Protein AF-A0A2H1IU02-F1 (afdb_monomer_lite)

Secondary structure (DSSP, 8-state):
---EETTTTEE--SSTTTHHHHHHHHHHHHHHTT----EEEEEEHHHHTSHHHHHHHHHHHHHT--EEEEEEE-SEETTEEHHHH--SS-S--STTEEEEE----S-SSTT---TTS--TTTS-HHHHSPPP---

Structure (mmCIF, N/CA/C/O backbone):
data_AF-A0A2H1IU02-F1
#
_entry.id   AF-A0A2H1IU02-F1
#
loop_
_atom_site.group_PDB
_atom_site.id
_atom_site.type_symbol
_atom_site.label_atom_id
_atom_site.label_alt_id
_atom_site.label_comp_id
_atom_site.label_asym_id
_atom_site.label_entity_id
_atom_site.label_seq_id
_atom_site.pdbx_PDB_ins_code
_atom_site.Cartn_x
_atom_site.Cartn_y
_atom_site.Cartn_z
_atom_site.occupancy
_atom_site.B_iso_or_equiv
_atom_site.auth_seq_id
_atom_site.auth_comp_id
_atom_site.auth_asym_id
_atom_site.auth_atom_id
_atom_site.pdbx_PDB_model_num
ATOM 1 N N . MET A 1 1 ? -3.543 8.256 -13.531 1.00 75.31 1 MET A N 1
ATOM 2 C CA . MET A 1 1 ? -4.960 7.998 -13.185 1.00 75.31 1 MET A CA 1
ATOM 3 C C . MET A 1 1 ? -5.123 8.282 -11.700 1.00 75.31 1 MET A C 1
ATOM 5 O O . MET A 1 1 ? -4.351 7.720 -10.941 1.00 75.31 1 MET A O 1
ATOM 9 N N . HIS A 1 2 ? -6.064 9.137 -11.285 1.00 91.31 2 HIS A N 1
ATOM 10 C CA . HIS A 1 2 ? -6.330 9.432 -9.867 1.00 91.31 2 HIS A CA 1
ATOM 11 C C . HIS A 1 2 ? -7.844 9.512 -9.670 1.00 91.31 2 HIS A C 1
ATOM 13 O O . HIS A 1 2 ? -8.465 10.510 -10.029 1.00 91.31 2 HIS A O 1
ATOM 19 N N . LEU A 1 3 ? -8.439 8.413 -9.210 1.00 93.25 3 LEU A N 1
ATOM 20 C CA . LEU A 1 3 ? -9.884 8.285 -9.040 1.00 93.25 3 LEU A CA 1
ATOM 21 C C . LEU A 1 3 ? -10.262 8.492 -7.573 1.00 93.25 3 LEU A C 1
ATOM 23 O O . LEU A 1 3 ? -9.545 8.065 -6.668 1.00 93.25 3 LEU A O 1
ATOM 27 N N . PHE A 1 4 ? -11.411 9.122 -7.361 1.00 94.62 4 PHE A N 1
ATOM 28 C CA . PHE A 1 4 ? -11.999 9.346 -6.050 1.00 94.62 4 PHE A CA 1
ATOM 29 C C . PHE A 1 4 ? -13.510 9.174 -6.154 1.00 94.62 4 PHE A C 1
ATOM 31 O O . PHE A 1 4 ? -14.143 9.787 -7.013 1.00 94.62 4 PHE A O 1
ATOM 38 N N . ASP A 1 5 ? -14.074 8.350 -5.278 1.00 96.69 5 ASP A N 1
ATOM 39 C CA . ASP A 1 5 ? -15.513 8.157 -5.180 1.00 96.69 5 ASP A CA 1
ATOM 40 C C . ASP A 1 5 ? -15.917 7.948 -3.708 1.00 96.69 5 ASP A C 1
ATOM 42 O O . ASP A 1 5 ? -15.694 6.874 -3.133 1.00 96.69 5 ASP A O 1
ATOM 46 N N . PRO A 1 6 ? -16.527 8.960 -3.066 1.00 95.00 6 PRO A N 1
ATOM 47 C CA . PRO A 1 6 ? -16.942 8.863 -1.676 1.00 95.00 6 PRO A CA 1
ATOM 48 C C . PRO A 1 6 ? -18.143 7.929 -1.476 1.00 95.00 6 PRO A C 1
ATOM 50 O O . PRO A 1 6 ? -18.305 7.408 -0.371 1.00 95.00 6 PRO A O 1
ATOM 53 N N . ALA A 1 7 ? -18.966 7.686 -2.505 1.00 97.25 7 ALA A N 1
ATOM 54 C CA . ALA A 1 7 ? -20.144 6.826 -2.399 1.00 97.25 7 ALA A CA 1
ATOM 55 C C . ALA A 1 7 ? -19.739 5.365 -2.166 1.00 97.25 7 ALA A C 1
ATOM 57 O O . ALA A 1 7 ? -20.314 4.688 -1.312 1.00 97.25 7 ALA A O 1
ATOM 58 N N . VAL A 1 8 ? -18.686 4.910 -2.852 1.00 95.88 8 VAL A N 1
ATOM 59 C CA . VAL A 1 8 ? -18.093 3.576 -2.649 1.00 95.88 8 VAL A CA 1
ATOM 60 C C . VAL A 1 8 ? -16.878 3.587 -1.714 1.00 95.88 8 VAL A C 1
ATOM 62 O O . VAL A 1 8 ? -16.287 2.540 -1.465 1.00 95.88 8 VAL A O 1
ATOM 65 N N . LYS A 1 9 ? -16.540 4.750 -1.134 1.00 95.31 9 LYS A N 1
ATOM 66 C CA . LYS A 1 9 ? -15.441 4.948 -0.168 1.00 95.31 9 LYS A CA 1
ATOM 67 C C . LYS A 1 9 ? -14.061 4.618 -0.757 1.00 95.31 9 LYS A C 1
ATOM 69 O O . LYS A 1 9 ? -13.219 4.032 -0.078 1.00 95.31 9 LYS A O 1
ATOM 74 N N . PHE A 1 10 ? -13.834 5.012 -2.007 1.00 96.19 10 PHE A N 1
ATOM 75 C CA . PHE A 1 10 ? -12.608 4.755 -2.757 1.00 96.19 10 PHE A CA 1
ATOM 76 C C . PHE A 1 10 ? -11.811 6.041 -3.005 1.00 96.19 10 PHE A C 1
ATOM 78 O O . PHE A 1 10 ? -12.375 7.092 -3.307 1.00 96.19 10 PHE A O 1
ATOM 85 N N . SER A 1 11 ? -10.486 5.952 -2.906 1.00 94.56 11 SER A N 1
ATOM 86 C CA . SER A 1 11 ? -9.563 7.049 -3.199 1.00 94.56 11 SER A CA 1
ATOM 87 C C . SER A 1 11 ? -8.233 6.499 -3.698 1.00 94.56 11 SER A C 1
ATOM 89 O O . SER A 1 11 ? -7.803 5.429 -3.270 1.00 94.56 11 SER A O 1
ATOM 91 N N . CYS A 1 12 ? -7.560 7.248 -4.565 1.00 93.50 12 CYS A N 1
ATOM 92 C CA . CYS A 1 12 ? -6.200 6.977 -5.019 1.00 93.50 12 CYS A CA 1
ATOM 93 C C . CYS A 1 12 ? -5.361 8.252 -4.990 1.00 93.50 12 CYS A C 1
ATOM 95 O O . CYS A 1 12 ? -5.865 9.347 -5.232 1.00 93.50 12 CYS A O 1
ATOM 97 N N . SER A 1 13 ? -4.061 8.081 -4.775 1.00 91.00 13 SER A N 1
ATOM 98 C CA . SER A 1 13 ? -3.062 9.145 -4.816 1.00 91.00 13 SER A CA 1
ATOM 99 C C . SER A 1 13 ? -1.998 8.835 -5.860 1.00 91.00 13 SER A C 1
ATOM 101 O O . SER A 1 13 ? -1.749 7.673 -6.179 1.00 91.00 13 SER A O 1
ATOM 103 N N . GLY A 1 14 ? -1.382 9.886 -6.400 1.00 92.50 14 GLY A N 1
ATOM 104 C CA . GLY A 1 14 ? -0.228 9.769 -7.296 1.00 92.50 14 GLY A CA 1
ATOM 105 C C . GLY A 1 14 ? 1.097 9.594 -6.564 1.00 92.50 14 GLY A C 1
ATOM 106 O O . GLY A 1 14 ? 2.121 9.357 -7.198 1.00 92.50 14 GLY A O 1
ATOM 107 N N . ILE A 1 15 ? 1.090 9.730 -5.238 1.00 95.06 15 ILE A N 1
ATOM 108 C CA . ILE A 1 15 ? 2.279 9.581 -4.408 1.00 95.06 15 ILE A CA 1
ATOM 109 C C . ILE A 1 15 ? 2.425 8.113 -4.011 1.00 95.06 15 ILE A C 1
ATOM 111 O O . ILE A 1 15 ? 1.550 7.526 -3.373 1.00 95.06 15 ILE A O 1
ATOM 115 N N . VAL A 1 16 ? 3.554 7.518 -4.390 1.00 95.44 16 VAL A N 1
ATOM 116 C CA . VAL A 1 16 ? 3.863 6.113 -4.109 1.00 95.44 16 VAL A CA 1
ATOM 117 C C . VAL A 1 16 ? 3.857 5.867 -2.597 1.00 95.44 16 VAL A C 1
ATOM 119 O O . VAL A 1 16 ? 4.570 6.531 -1.851 1.00 95.44 16 VAL A O 1
ATOM 122 N N . GLY A 1 17 ? 3.050 4.904 -2.149 1.00 94.38 17 GLY A N 1
ATOM 123 C CA . GLY A 1 17 ? 2.949 4.512 -0.740 1.00 94.38 17 GLY A CA 1
ATOM 124 C C . GLY A 1 17 ? 2.077 5.415 0.145 1.00 94.38 17 GLY A C 1
ATOM 125 O O . GLY A 1 17 ? 1.842 5.059 1.295 1.00 94.38 17 GLY A O 1
ATOM 126 N N . GLU A 1 18 ? 1.537 6.531 -0.359 1.00 95.12 18 GLU A N 1
ATOM 127 C CA . GLU A 1 18 ? 0.747 7.479 0.453 1.00 95.12 18 GLU A CA 1
ATOM 128 C C . GLU A 1 18 ? -0.559 6.882 1.002 1.00 95.12 18 GLU A C 1
ATOM 130 O O . GLU A 1 18 ? -0.954 7.187 2.127 1.00 95.12 18 GLU A O 1
ATOM 135 N N . GLY A 1 19 ? -1.186 5.956 0.272 1.00 95.62 19 GLY A N 1
ATOM 136 C CA . GLY A 1 19 ? -2.428 5.317 0.715 1.00 95.62 19 GLY A CA 1
ATOM 137 C C . GLY A 1 19 ? -2.278 4.450 1.975 1.00 95.62 19 GLY A C 1
ATOM 138 O O . GLY A 1 19 ? -3.265 4.206 2.670 1.00 95.62 19 GLY A O 1
ATOM 139 N N . LEU A 1 20 ? -1.058 4.006 2.302 1.00 97.00 20 LEU A N 1
ATOM 140 C CA . LEU A 1 20 ? -0.772 3.123 3.439 1.00 97.00 20 LEU A CA 1
ATOM 141 C C . LEU A 1 20 ? -1.071 3.811 4.791 1.00 97.00 20 LEU A C 1
ATOM 143 O O . LEU A 1 20 ? -1.929 3.307 5.526 1.00 97.00 20 LEU A O 1
ATOM 147 N N . PRO A 1 21 ? -0.479 4.979 5.123 1.00 97.31 21 PRO A N 1
ATOM 148 C CA . PRO A 1 21 ? -0.790 5.681 6.369 1.00 97.31 21 PRO A CA 1
ATOM 149 C C . PRO A 1 21 ? -2.224 6.225 6.400 1.00 97.31 21 PRO A C 1
ATOM 151 O O . PRO A 1 21 ? -2.844 6.264 7.467 1.00 97.31 21 PRO A O 1
ATOM 154 N N . VAL A 1 22 ? -2.798 6.594 5.248 1.00 97.19 22 VAL A N 1
ATOM 155 C CA . VAL A 1 22 ? -4.201 7.034 5.163 1.00 97.19 22 VAL A CA 1
ATOM 156 C C . VAL A 1 22 ? -5.154 5.907 5.565 1.00 97.19 22 VAL A C 1
ATOM 158 O O . VAL A 1 22 ? -6.090 6.140 6.337 1.00 97.19 22 VAL A O 1
ATOM 161 N N . ALA A 1 23 ? -4.904 4.673 5.119 1.00 97.69 23 ALA A N 1
ATOM 162 C CA . ALA A 1 23 ? -5.699 3.518 5.525 1.00 97.69 23 ALA A CA 1
ATOM 163 C C . ALA A 1 23 ? -5.582 3.232 7.029 1.00 97.69 23 ALA A C 1
ATOM 165 O O . ALA A 1 23 ? -6.600 2.961 7.667 1.00 97.69 23 ALA A O 1
ATOM 166 N N . VAL A 1 24 ? -4.393 3.379 7.627 1.00 98.19 24 VAL A N 1
ATOM 167 C CA . VAL A 1 24 ? -4.214 3.271 9.090 1.00 98.19 24 VAL A CA 1
ATOM 168 C C . VAL A 1 24 ? -5.019 4.342 9.825 1.00 98.19 24 VAL A C 1
ATOM 170 O O . VAL A 1 24 ? -5.748 4.029 10.768 1.00 98.19 24 VAL A O 1
ATOM 173 N N . GLY A 1 25 ? -4.953 5.599 9.377 1.00 97.81 25 GLY A N 1
ATOM 174 C CA . GLY A 1 25 ? -5.744 6.691 9.949 1.00 97.81 25 GLY A CA 1
ATOM 175 C C . GLY A 1 25 ? -7.251 6.442 9.835 1.00 97.81 25 GLY A C 1
ATOM 176 O O . GLY A 1 25 ? -8.010 6.685 10.781 1.00 97.81 25 GLY A O 1
ATOM 177 N N . ARG A 1 26 ? -7.698 5.883 8.704 1.00 97.69 26 ARG A N 1
ATOM 178 C CA . ARG A 1 26 ? -9.093 5.483 8.514 1.00 97.69 26 ARG A CA 1
ATOM 179 C C . ARG A 1 26 ? -9.486 4.351 9.460 1.00 97.69 26 ARG A C 1
ATOM 181 O O . ARG A 1 26 ? -10.514 4.481 10.119 1.00 97.69 26 ARG A O 1
ATOM 188 N N . ALA A 1 27 ? -8.679 3.299 9.567 1.00 98.12 27 ALA A N 1
ATOM 189 C CA . ALA A 1 27 ? -8.906 2.179 10.477 1.00 98.12 27 ALA A CA 1
ATOM 190 C C . ALA A 1 27 ? -8.993 2.640 11.938 1.00 98.12 27 ALA A C 1
ATOM 192 O O . ALA A 1 27 ? -9.929 2.278 12.646 1.00 98.12 27 ALA A O 1
ATOM 193 N N . LEU A 1 28 ? -8.102 3.542 12.359 1.00 98.44 28 LEU A N 1
ATOM 194 C CA . LEU A 1 28 ? -8.155 4.162 13.682 1.00 98.44 28 LEU A CA 1
ATOM 195 C C . LEU A 1 28 ? -9.471 4.920 13.912 1.00 98.44 28 LEU A C 1
ATOM 197 O O . LEU A 1 28 ? -10.064 4.829 14.988 1.00 98.44 28 LEU A O 1
ATOM 201 N N . SER A 1 29 ? -9.951 5.664 12.910 1.00 98.12 29 SER A N 1
ATOM 202 C CA . SER A 1 29 ? -11.243 6.356 12.989 1.00 98.12 29 SER A CA 1
ATOM 203 C C . SER A 1 29 ? -12.415 5.380 13.134 1.00 98.12 29 SER A C 1
ATOM 205 O O . SER A 1 29 ? -13.331 5.653 13.908 1.00 98.12 29 SER A O 1
ATOM 207 N N . LEU A 1 30 ? -12.381 4.249 12.422 1.00 97.56 30 LEU A N 1
ATOM 208 C CA . LEU A 1 30 ? -13.400 3.199 12.503 1.00 97.56 30 LEU A CA 1
ATOM 209 C C . LEU A 1 30 ? -13.423 2.559 13.898 1.00 97.56 30 LEU A C 1
ATOM 211 O O . LEU A 1 30 ? -14.485 2.526 14.520 1.00 97.56 30 LEU A O 1
ATOM 215 N N . SER A 1 31 ? -12.257 2.186 14.440 1.00 97.38 31 SER A N 1
ATOM 216 C CA . SER A 1 31 ? -12.130 1.660 15.808 1.00 97.38 31 SER A CA 1
ATOM 217 C C . SER A 1 31 ? -12.662 2.634 16.855 1.00 97.38 31 SER A C 1
ATOM 219 O O . SER A 1 31 ? -13.440 2.249 17.722 1.00 97.38 31 SER A O 1
ATOM 221 N N . ARG A 1 32 ? -12.294 3.919 16.763 1.00 97.94 32 ARG A N 1
ATOM 222 C CA . ARG A 1 32 ? -12.748 4.949 17.715 1.00 97.94 32 ARG A CA 1
ATOM 223 C C . ARG A 1 32 ? -14.254 5.192 17.672 1.00 97.94 32 ARG A C 1
ATOM 225 O O . ARG A 1 32 ? -14.818 5.643 18.662 1.00 97.94 32 ARG A O 1
ATOM 232 N N . LYS A 1 33 ? -14.893 4.928 16.533 1.00 98.19 33 LYS A N 1
ATOM 233 C CA . LYS A 1 33 ? -16.343 5.058 16.355 1.00 98.19 33 LYS A CA 1
ATOM 234 C C . LYS A 1 33 ? -17.104 3.765 16.666 1.00 98.19 33 LYS A C 1
ATOM 236 O O . LYS A 1 33 ? -18.325 3.779 16.567 1.00 98.19 33 LYS A O 1
ATOM 241 N N . GLY A 1 34 ? -16.415 2.672 17.010 1.00 97.19 34 GLY A N 1
ATOM 242 C CA . GLY A 1 34 ? -17.043 1.369 17.244 1.00 97.19 34 GLY A CA 1
ATOM 243 C C . GLY A 1 34 ? -17.742 0.804 16.004 1.00 97.19 34 GLY A C 1
ATOM 244 O O . GLY A 1 34 ? -18.758 0.130 16.133 1.00 97.19 34 GLY A O 1
ATOM 245 N N . LEU A 1 35 ? -17.246 1.131 14.806 1.00 97.62 35 LEU A N 1
ATOM 246 C CA . LEU A 1 35 ? -17.830 0.667 13.549 1.00 97.62 35 LEU A CA 1
ATOM 247 C C . LEU A 1 35 ? -17.201 -0.657 13.118 1.00 97.62 35 LEU A C 1
ATOM 249 O O . LEU A 1 35 ? -15.978 -0.795 13.129 1.00 97.62 35 LEU A O 1
ATOM 253 N N . ASP A 1 36 ? -18.037 -1.583 12.656 1.00 96.88 36 ASP A N 1
ATOM 254 C CA . ASP A 1 36 ? -17.619 -2.885 12.130 1.00 96.88 36 ASP A CA 1
ATOM 255 C C . ASP A 1 36 ? -17.194 -2.775 10.656 1.00 96.88 36 ASP A C 1
ATOM 257 O O . ASP A 1 36 ? -17.841 -3.248 9.722 1.00 96.88 36 ASP A O 1
ATOM 261 N N . ASN A 1 37 ? -16.138 -1.999 10.421 1.00 96.75 37 ASN A N 1
ATOM 262 C CA . ASN A 1 37 ? -15.573 -1.783 9.098 1.00 96.75 37 ASN A CA 1
ATOM 263 C C . ASN A 1 37 ? -14.058 -1.973 9.132 1.00 96.75 37 ASN A C 1
ATOM 265 O O . ASN A 1 37 ? -13.403 -1.709 10.139 1.00 96.75 37 ASN A O 1
ATOM 269 N N . ILE A 1 38 ? -13.503 -2.326 7.976 1.00 97.12 38 ILE A N 1
ATOM 270 C CA . ILE A 1 38 ? -12.067 -2.463 7.750 1.00 97.12 38 ILE A CA 1
ATOM 271 C C . ILE A 1 38 ? -11.596 -1.445 6.710 1.00 97.12 38 ILE A C 1
ATOM 273 O O . ILE A 1 38 ? -12.334 -1.116 5.778 1.00 97.12 38 ILE A O 1
ATOM 277 N N . ALA A 1 39 ? -10.383 -0.919 6.877 1.00 97.88 39 ALA A N 1
ATOM 278 C CA . ALA A 1 39 ? -9.714 -0.142 5.837 1.00 97.88 39 ALA A CA 1
ATOM 279 C C . ALA A 1 39 ? -8.807 -1.056 5.005 1.00 97.88 39 ALA A C 1
ATOM 281 O O . ALA A 1 39 ? -8.187 -1.969 5.544 1.00 97.88 39 ALA A O 1
ATOM 282 N N . VAL A 1 40 ? -8.703 -0.802 3.703 1.00 97.69 40 VAL A N 1
ATOM 283 C CA . VAL A 1 40 ? -7.824 -1.567 2.810 1.00 97.69 40 VAL A CA 1
ATOM 284 C C . VAL A 1 40 ? -6.933 -0.597 2.048 1.00 97.69 40 VAL A C 1
ATOM 286 O O . VAL A 1 40 ? -7.432 0.374 1.482 1.00 97.69 40 VAL A O 1
ATOM 289 N N . ALA A 1 41 ? -5.628 -0.861 2.035 1.00 97.12 41 ALA A N 1
ATOM 290 C CA . ALA A 1 41 ? -4.670 -0.185 1.167 1.00 97.12 41 ALA A CA 1
ATOM 291 C C . ALA A 1 41 ? -4.064 -1.193 0.194 1.00 97.12 41 ALA A C 1
ATOM 293 O O . ALA A 1 41 ? -3.607 -2.254 0.615 1.00 97.12 41 ALA A O 1
ATOM 294 N N . VAL A 1 42 ? -4.034 -0.839 -1.089 1.00 96.06 42 VAL A N 1
ATOM 295 C CA . VAL A 1 42 ? -3.374 -1.619 -2.141 1.00 96.06 42 VAL A CA 1
ATOM 296 C C . VAL A 1 42 ? -2.186 -0.817 -2.654 1.00 96.06 42 VAL A C 1
ATOM 298 O O . VAL A 1 42 ? -2.321 0.376 -2.930 1.00 96.06 42 VAL A O 1
ATOM 301 N N . ALA A 1 43 ? -1.024 -1.450 -2.757 1.00 95.75 43 ALA A N 1
ATOM 302 C CA . ALA A 1 43 ? 0.204 -0.829 -3.235 1.00 95.75 43 ALA A CA 1
ATOM 303 C C . ALA A 1 43 ? 1.062 -1.846 -4.006 1.00 95.75 43 ALA A C 1
ATOM 305 O O . ALA A 1 43 ? 0.869 -3.046 -3.856 1.00 95.75 43 ALA A O 1
ATOM 306 N N . GLY A 1 44 ? 2.000 -1.378 -4.833 1.00 95.19 44 GLY A N 1
ATOM 307 C CA . GLY A 1 44 ? 2.955 -2.256 -5.524 1.00 95.19 44 GLY A CA 1
ATOM 308 C C . GLY A 1 44 ? 4.175 -2.601 -4.664 1.00 95.19 44 GLY A C 1
ATOM 309 O O . GLY A 1 44 ? 4.436 -1.932 -3.661 1.00 95.19 44 GLY A O 1
ATOM 310 N N . GLU A 1 45 ? 4.982 -3.576 -5.083 1.00 94.12 45 GLU A N 1
ATOM 311 C CA . GLU A 1 45 ? 6.213 -3.958 -4.373 1.00 94.12 45 GLU A CA 1
ATOM 312 C C . GLU A 1 45 ? 7.210 -2.798 -4.237 1.00 94.12 45 GLU A C 1
ATOM 314 O O . GLU A 1 45 ? 7.786 -2.599 -3.169 1.00 94.12 45 GLU A O 1
ATOM 319 N N . GLY A 1 46 ? 7.352 -1.953 -5.265 1.00 94.75 46 GLY A N 1
ATOM 320 C CA . GLY A 1 46 ? 8.195 -0.758 -5.183 1.00 94.75 46 GLY A CA 1
ATOM 321 C C . GLY A 1 46 ? 7.740 0.249 -4.117 1.00 94.75 46 GLY A C 1
ATOM 322 O O . GLY A 1 46 ? 8.564 0.991 -3.581 1.00 94.75 46 GLY A O 1
ATOM 323 N N . ALA A 1 47 ? 6.450 0.265 -3.763 1.00 95.88 47 ALA A N 1
ATOM 324 C CA . ALA A 1 47 ? 5.928 1.116 -2.696 1.00 95.88 47 ALA A CA 1
ATOM 325 C C . ALA A 1 47 ? 6.262 0.584 -1.296 1.00 95.88 47 ALA A C 1
ATOM 327 O O . ALA A 1 47 ? 6.348 1.377 -0.360 1.00 95.88 47 ALA A O 1
ATOM 328 N N . ALA A 1 48 ? 6.498 -0.724 -1.149 1.00 93.81 48 ALA A N 1
ATOM 329 C CA . ALA A 1 48 ? 6.906 -1.324 0.120 1.00 93.81 48 ALA A CA 1
ATOM 330 C C . ALA A 1 48 ? 8.300 -0.850 0.576 1.00 93.81 48 ALA A C 1
ATOM 332 O O . ALA A 1 48 ? 8.603 -0.890 1.762 1.00 93.81 48 ALA A O 1
ATOM 333 N N . ASN A 1 49 ? 9.119 -0.315 -0.337 1.00 93.81 49 ASN A N 1
ATOM 334 C CA . ASN A 1 49 ? 10.411 0.290 -0.002 1.00 93.81 49 ASN A CA 1
ATOM 335 C C . ASN A 1 49 ? 10.290 1.716 0.585 1.00 93.81 49 ASN A C 1
ATOM 337 O O . ASN A 1 49 ? 11.302 2.314 0.949 1.00 93.81 49 ASN A O 1
ATOM 341 N N . GLN A 1 50 ? 9.087 2.302 0.653 1.00 95.38 50 GLN A N 1
ATOM 342 C CA . GLN A 1 50 ? 8.881 3.613 1.279 1.00 95.38 50 GLN A CA 1
ATOM 343 C C . GLN A 1 50 ? 8.834 3.499 2.804 1.00 95.38 50 GLN A C 1
ATOM 345 O O . GLN A 1 50 ? 8.181 2.613 3.346 1.00 95.38 50 GLN A O 1
ATOM 350 N N . GLY A 1 51 ? 9.434 4.459 3.519 1.00 95.06 51 GLY A N 1
ATOM 351 C CA . GLY A 1 51 ? 9.411 4.482 4.992 1.00 95.06 51 GLY A CA 1
ATOM 352 C C . GLY A 1 51 ? 7.993 4.422 5.576 1.00 95.06 51 GLY A C 1
ATOM 353 O O . GLY A 1 51 ? 7.739 3.688 6.532 1.00 95.06 51 GLY A O 1
ATOM 354 N N . ALA A 1 52 ? 7.042 5.088 4.911 1.00 95.00 52 ALA A N 1
ATOM 355 C CA . ALA A 1 52 ? 5.631 5.095 5.287 1.00 95.00 52 ALA A CA 1
ATOM 356 C C . ALA A 1 52 ? 4.998 3.691 5.336 1.00 95.00 52 ALA A C 1
ATOM 358 O O . ALA A 1 52 ? 4.058 3.481 6.103 1.00 95.00 52 ALA A O 1
ATOM 359 N N . PHE A 1 53 ? 5.500 2.717 4.566 1.00 95.19 53 PHE A N 1
ATOM 360 C CA . PHE A 1 53 ? 5.047 1.327 4.648 1.00 95.19 53 PHE A CA 1
ATOM 361 C C . PHE A 1 53 ? 5.375 0.718 6.013 1.00 95.19 53 PHE A C 1
ATOM 363 O O . PHE A 1 53 ? 4.480 0.232 6.706 1.00 95.19 53 PHE A O 1
ATOM 370 N N . HIS A 1 54 ? 6.632 0.816 6.442 1.00 94.31 54 HIS A N 1
ATOM 371 C CA . HIS A 1 54 ? 7.084 0.267 7.719 1.00 94.31 54 HIS A CA 1
ATOM 372 C C . HIS A 1 54 ? 6.427 0.964 8.915 1.00 94.31 54 HIS A C 1
ATOM 374 O O . HIS A 1 54 ? 5.991 0.301 9.859 1.00 94.31 54 HIS A O 1
ATOM 380 N N . GLU A 1 55 ? 6.294 2.290 8.856 1.00 96.44 55 GLU A N 1
ATOM 381 C CA . GLU A 1 55 ? 5.584 3.071 9.872 1.00 96.44 55 GLU A CA 1
ATOM 382 C C . GLU A 1 55 ? 4.116 2.638 9.984 1.00 96.44 55 GLU A C 1
ATOM 384 O O . GLU A 1 55 ? 3.618 2.408 11.088 1.00 96.44 55 GLU A O 1
ATOM 389 N N . SER A 1 56 ? 3.440 2.454 8.845 1.00 97.06 56 SER A N 1
ATOM 390 C CA . SER A 1 56 ? 2.036 2.032 8.799 1.00 97.06 56 SER A CA 1
ATOM 391 C C . SER A 1 56 ? 1.835 0.636 9.381 1.00 97.06 56 SER A C 1
ATOM 393 O O . SER A 1 56 ? 0.916 0.440 10.176 1.00 97.06 56 SER A O 1
ATOM 395 N N . LEU A 1 57 ? 2.701 -0.324 9.038 1.00 95.50 57 LEU A N 1
ATOM 396 C CA . LEU A 1 57 ? 2.654 -1.677 9.601 1.00 95.50 57 LEU A CA 1
ATOM 397 C C . LEU A 1 57 ? 2.835 -1.659 11.121 1.00 95.50 57 LEU A C 1
ATOM 399 O O . LEU A 1 57 ? 2.061 -2.288 11.847 1.00 95.50 57 LEU A O 1
ATOM 403 N N . ASN A 1 58 ? 3.827 -0.908 11.604 1.00 95.50 58 ASN A N 1
ATOM 404 C CA . ASN A 1 58 ? 4.098 -0.784 13.030 1.00 95.50 58 ASN A CA 1
ATOM 405 C C . ASN A 1 58 ? 2.896 -0.187 13.781 1.00 95.50 58 ASN A C 1
ATOM 407 O O . ASN A 1 58 ? 2.434 -0.760 14.767 1.00 95.50 58 ASN A O 1
ATOM 411 N N . LEU A 1 59 ? 2.342 0.928 13.291 1.00 97.19 59 LEU A N 1
ATOM 412 C CA . LEU A 1 59 ? 1.186 1.581 13.910 1.00 97.19 59 LEU A CA 1
ATOM 413 C C . LEU A 1 59 ? -0.076 0.717 13.858 1.00 97.19 59 LEU A C 1
ATOM 415 O O . LEU A 1 59 ? -0.824 0.677 14.835 1.00 97.19 59 LEU A O 1
ATOM 419 N N . ALA A 1 60 ? -0.303 -0.001 12.756 1.00 97.12 60 ALA A N 1
ATOM 420 C CA . ALA A 1 60 ? -1.453 -0.884 12.605 1.00 97.12 60 ALA A CA 1
ATOM 421 C C . ALA A 1 60 ? -1.502 -1.955 13.704 1.00 97.12 60 ALA A C 1
ATOM 423 O O . ALA A 1 60 ? -2.542 -2.149 14.340 1.00 97.12 60 ALA A O 1
ATOM 424 N N . VAL A 1 61 ? -0.366 -2.614 13.952 1.00 96.12 61 VAL A N 1
ATOM 425 C CA . VAL A 1 61 ? -0.240 -3.651 14.984 1.00 96.12 61 VAL A CA 1
ATOM 426 C C . VAL A 1 61 ? -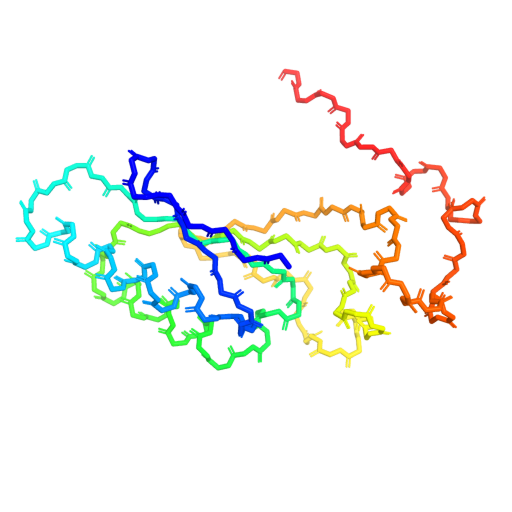0.262 -3.039 16.384 1.00 96.12 61 VAL A C 1
ATOM 428 O O . VAL A 1 61 ? -1.000 -3.518 17.245 1.00 96.12 61 VAL A O 1
ATOM 431 N N . LEU A 1 62 ? 0.490 -1.956 16.610 1.00 96.56 62 LEU A N 1
ATOM 432 C CA . LEU A 1 62 ? 0.571 -1.284 17.909 1.00 96.56 62 LEU A CA 1
ATOM 433 C C . LEU A 1 62 ? -0.804 -0.810 18.396 1.00 96.56 62 LEU A C 1
ATOM 435 O O . LEU A 1 62 ? -1.156 -0.998 19.560 1.00 96.56 62 LEU A O 1
ATOM 439 N N . TRP A 1 63 ? -1.589 -0.201 17.507 1.00 97.19 63 TRP A N 1
ATOM 440 C CA . TRP A 1 63 ? -2.914 0.327 17.832 1.00 97.19 63 TRP A CA 1
ATOM 441 C C . TRP A 1 63 ? -4.040 -0.693 17.670 1.00 97.19 63 TRP A C 1
ATOM 443 O O . TRP A 1 63 ? -5.174 -0.384 18.032 1.00 97.19 63 TRP A O 1
ATOM 453 N N . LYS A 1 64 ? -3.743 -1.898 17.163 1.00 96.19 64 LYS A N 1
ATOM 454 C CA . LYS A 1 64 ? -4.715 -2.979 16.934 1.00 96.19 64 LYS A CA 1
ATOM 455 C C . LYS A 1 64 ? -5.912 -2.521 16.089 1.00 96.19 64 LYS A C 1
ATOM 457 O O . LYS A 1 64 ? -7.062 -2.795 16.429 1.00 96.19 64 LYS A O 1
ATOM 462 N N . VAL A 1 65 ? -5.649 -1.783 15.010 1.00 97.75 65 VAL A N 1
ATOM 463 C CA . VAL A 1 65 ? -6.704 -1.221 14.148 1.00 97.75 65 VAL A CA 1
ATOM 464 C C . VAL A 1 65 ? -7.066 -2.167 12.992 1.00 97.75 65 VAL A C 1
ATOM 466 O O . VAL A 1 65 ? -6.194 -2.893 12.509 1.00 97.75 65 VAL A O 1
ATOM 469 N N . PRO A 1 66 ? -8.328 -2.162 12.513 1.00 97.62 66 PRO A N 1
ATOM 470 C CA . PRO A 1 66 ? -8.788 -3.034 11.439 1.00 97.62 66 PRO A CA 1
ATOM 471 C C . PRO A 1 66 ? -8.334 -2.482 10.084 1.00 97.62 66 PRO A C 1
ATOM 473 O O . PRO A 1 66 ? -9.026 -1.685 9.443 1.00 97.62 66 PRO A O 1
ATOM 476 N N . VAL A 1 67 ? -7.154 -2.907 9.643 1.00 98.12 67 VAL A N 1
ATOM 477 C CA . VAL A 1 67 ? -6.592 -2.556 8.336 1.00 98.12 67 VAL A CA 1
ATOM 478 C C . VAL A 1 67 ? -6.010 -3.788 7.655 1.00 98.12 67 VAL A C 1
ATOM 480 O O . VAL A 1 67 ? -5.404 -4.623 8.320 1.00 98.12 67 VAL A O 1
ATOM 483 N N . ILE A 1 68 ? -6.179 -3.882 6.336 1.00 97.56 68 ILE A N 1
ATOM 484 C CA . ILE A 1 68 ? -5.480 -4.840 5.475 1.00 97.56 68 ILE A CA 1
ATOM 485 C C . ILE A 1 68 ? -4.598 -4.066 4.503 1.00 97.56 68 ILE A C 1
ATOM 487 O O . ILE A 1 68 ? -5.052 -3.143 3.823 1.00 97.56 68 ILE A O 1
ATOM 491 N N . PHE A 1 69 ? -3.345 -4.482 4.412 1.00 97.62 69 PHE A N 1
ATOM 492 C CA . PHE A 1 69 ? -2.411 -4.053 3.386 1.00 97.62 69 PHE A CA 1
ATOM 493 C C . PHE A 1 69 ? -2.309 -5.148 2.328 1.00 97.62 69 PHE A C 1
ATOM 495 O O . PHE A 1 69 ? -2.079 -6.312 2.657 1.00 97.62 69 PHE A O 1
ATOM 502 N N . VAL A 1 70 ? -2.470 -4.775 1.064 1.00 96.81 70 VAL 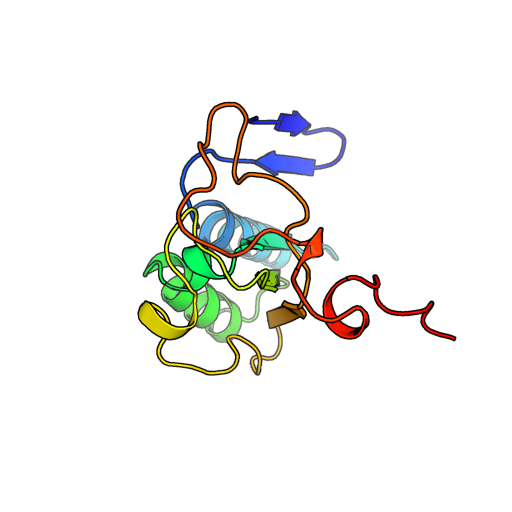A N 1
ATOM 503 C CA . VAL A 1 70 ? -2.293 -5.657 -0.087 1.00 96.81 70 VAL A CA 1
ATOM 504 C C . VAL A 1 70 ? -1.116 -5.140 -0.900 1.00 96.81 70 VAL A C 1
ATOM 506 O O . VAL A 1 70 ? -1.162 -4.019 -1.407 1.00 96.81 70 VAL A O 1
ATOM 509 N N . ILE A 1 71 ? -0.070 -5.951 -1.014 1.00 95.94 71 ILE A N 1
ATOM 510 C CA . ILE A 1 71 ? 1.076 -5.680 -1.879 1.00 95.94 71 ILE A CA 1
ATOM 511 C C . ILE A 1 71 ? 0.921 -6.502 -3.148 1.00 95.94 71 ILE A C 1
ATOM 513 O O . ILE A 1 71 ? 0.987 -7.727 -3.110 1.00 95.94 71 ILE A O 1
ATOM 517 N N . GLU A 1 72 ? 0.692 -5.822 -4.263 1.00 95.31 72 GLU A N 1
ATOM 518 C CA . GLU A 1 72 ? 0.742 -6.420 -5.588 1.00 95.31 72 GLU A CA 1
ATOM 519 C C . GLU A 1 72 ? 2.202 -6.467 -6.045 1.00 95.31 72 GLU A C 1
ATOM 521 O O . GLU A 1 72 ? 2.764 -5.458 -6.471 1.00 95.31 72 GLU A O 1
ATOM 526 N N . ASP A 1 73 ? 2.822 -7.637 -5.921 1.00 94.12 73 ASP A N 1
ATOM 527 C CA . ASP A 1 73 ? 4.195 -7.857 -6.356 1.00 94.12 73 ASP A CA 1
ATOM 528 C C . ASP A 1 73 ? 4.211 -8.348 -7.797 1.00 94.12 73 ASP A C 1
ATOM 530 O O . ASP A 1 73 ? 3.885 -9.501 -8.078 1.00 94.12 73 ASP A O 1
ATOM 534 N N . ASN A 1 74 ? 4.598 -7.456 -8.705 1.00 92.56 74 ASN A N 1
ATOM 535 C CA . ASN A 1 74 ? 4.749 -7.774 -10.121 1.00 92.56 74 ASN A CA 1
ATOM 536 C C . ASN A 1 74 ? 6.216 -7.852 -10.570 1.00 92.56 74 ASN A C 1
ATOM 538 O O . ASN A 1 74 ? 6.460 -7.803 -11.774 1.00 92.56 74 ASN A O 1
ATOM 542 N N . ASP A 1 75 ? 7.163 -7.943 -9.628 1.00 91.50 75 ASP A N 1
ATOM 543 C CA . ASP A 1 75 ? 8.624 -7.927 -9.797 1.00 91.50 75 ASP A CA 1
ATOM 544 C C . ASP A 1 75 ? 9.260 -6.584 -10.224 1.00 91.50 75 ASP A C 1
ATOM 546 O O . ASP A 1 75 ? 10.492 -6.513 -10.325 1.00 91.50 75 ASP A O 1
ATOM 550 N N . TRP A 1 76 ? 8.492 -5.513 -10.485 1.00 92.44 76 TRP A N 1
ATOM 551 C CA . TRP A 1 76 ? 9.027 -4.304 -11.139 1.00 92.44 76 TRP A CA 1
ATOM 552 C C . TRP A 1 76 ? 8.494 -2.956 -10.624 1.00 92.44 76 TRP A C 1
ATOM 554 O O . TRP A 1 76 ? 7.405 -2.508 -10.997 1.00 92.44 76 TRP A O 1
ATOM 564 N N . GLY A 1 77 ? 9.377 -2.175 -9.996 1.00 93.94 77 GLY A N 1
ATOM 565 C CA . GLY A 1 77 ? 9.165 -0.756 -9.706 1.00 93.94 77 GLY A CA 1
ATOM 566 C C . GLY A 1 77 ? 9.533 0.114 -10.908 1.00 93.94 77 GLY A C 1
ATOM 567 O O . GLY A 1 77 ? 10.678 0.539 -11.049 1.00 93.94 77 GLY A O 1
ATOM 568 N N . ILE A 1 78 ? 8.575 0.387 -11.797 1.00 94.44 78 ILE A N 1
ATOM 569 C CA . ILE A 1 78 ? 8.832 0.994 -13.119 1.00 94.44 78 ILE A CA 1
ATOM 570 C C . ILE A 1 78 ? 9.858 0.155 -13.896 1.00 94.44 78 ILE A C 1
ATOM 572 O O . ILE A 1 78 ? 9.485 -0.877 -14.449 1.00 94.44 78 ILE A O 1
ATOM 576 N N . SER A 1 79 ? 11.127 0.573 -13.911 1.00 94.25 79 SER A N 1
ATOM 577 C CA . SER A 1 79 ? 12.253 -0.088 -14.573 1.00 94.25 79 SER A CA 1
ATOM 578 C C . SER A 1 79 ? 13.169 -0.861 -13.628 1.00 94.25 79 SER A C 1
ATOM 580 O O . SER A 1 79 ? 14.085 -1.541 -14.084 1.00 94.25 79 SER A O 1
ATOM 582 N N . VAL A 1 80 ? 12.965 -0.726 -12.320 1.00 94.50 80 VAL A N 1
ATOM 583 C CA . VAL A 1 80 ? 13.815 -1.323 -11.292 1.00 94.50 80 VAL A CA 1
ATOM 584 C C . VAL A 1 80 ? 13.267 -2.700 -10.947 1.00 94.50 80 VAL A C 1
ATOM 586 O O . VAL A 1 80 ? 12.126 -2.823 -10.503 1.00 94.50 80 VAL A O 1
ATOM 589 N N . ALA A 1 81 ? 14.073 -3.738 -11.160 1.00 92.56 81 ALA A N 1
ATOM 590 C CA . ALA A 1 81 ? 13.712 -5.091 -10.761 1.00 92.56 81 ALA A CA 1
ATOM 591 C C . ALA A 1 81 ? 13.713 -5.196 -9.233 1.00 92.56 81 ALA A C 1
ATOM 593 O O . ALA A 1 81 ? 14.672 -4.764 -8.585 1.00 92.56 81 ALA A O 1
ATOM 594 N N . ARG A 1 82 ? 12.698 -5.843 -8.659 1.00 91.25 82 ARG A N 1
ATOM 595 C CA . ARG A 1 82 ? 12.559 -6.055 -7.212 1.00 91.25 82 ARG A CA 1
ATOM 596 C C . ARG A 1 82 ? 13.840 -6.584 -6.568 1.00 91.25 82 ARG A C 1
ATOM 598 O O . ARG A 1 82 ? 14.301 -6.027 -5.577 1.00 91.25 82 ARG A O 1
ATOM 605 N N . ALA A 1 83 ? 14.466 -7.584 -7.188 1.00 91.38 83 ALA A N 1
ATOM 606 C CA . ALA A 1 83 ? 15.704 -8.205 -6.712 1.00 91.38 83 ALA A CA 1
ATOM 607 C C . ALA A 1 83 ? 16.898 -7.235 -6.569 1.00 91.38 83 ALA A C 1
ATOM 609 O O . ALA A 1 83 ? 17.888 -7.576 -5.931 1.00 91.38 83 ALA A O 1
ATOM 610 N N . THR A 1 84 ? 16.828 -6.041 -7.166 1.00 93.31 84 THR A N 1
ATOM 611 C CA . THR A 1 84 ? 17.886 -5.017 -7.093 1.00 93.31 84 THR A CA 1
ATOM 612 C C . THR A 1 84 ? 17.605 -3.926 -6.058 1.00 93.31 84 THR A C 1
ATOM 614 O O . THR A 1 84 ? 18.519 -3.192 -5.695 1.00 93.31 84 THR A O 1
ATOM 617 N N . SER A 1 85 ? 16.362 -3.810 -5.578 1.00 92.88 85 SER A N 1
ATOM 618 C CA . SER A 1 85 ? 15.923 -2.721 -4.691 1.00 92.88 85 SER A CA 1
ATOM 619 C C . SER A 1 85 ? 15.292 -3.180 -3.381 1.00 92.88 85 SER A C 1
ATOM 621 O O . SER A 1 85 ? 15.169 -2.381 -2.460 1.00 92.88 85 SER A O 1
ATOM 623 N N . THR A 1 86 ? 14.878 -4.441 -3.289 1.00 91.25 86 THR A N 1
ATOM 624 C CA . THR A 1 86 ? 14.205 -5.006 -2.119 1.00 91.25 86 THR A CA 1
ATOM 625 C C . THR A 1 86 ? 15.033 -6.175 -1.603 1.00 91.25 86 THR A C 1
ATOM 627 O O . THR A 1 86 ? 15.319 -7.119 -2.334 1.00 91.25 86 THR A O 1
ATOM 630 N N . SER A 1 87 ? 15.447 -6.100 -0.338 1.00 90.88 87 SER A N 1
ATOM 631 C CA . SER A 1 87 ? 16.359 -7.074 0.278 1.00 90.88 87 SER A CA 1
ATOM 632 C C . SER A 1 87 ? 15.677 -8.365 0.737 1.00 90.88 87 SER A C 1
ATOM 634 O O . SER A 1 87 ? 16.358 -9.345 1.035 1.00 90.88 8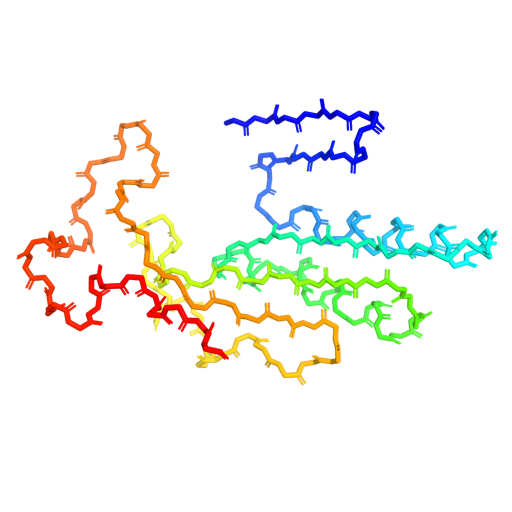7 SER A O 1
ATOM 636 N N . VAL A 1 88 ? 14.3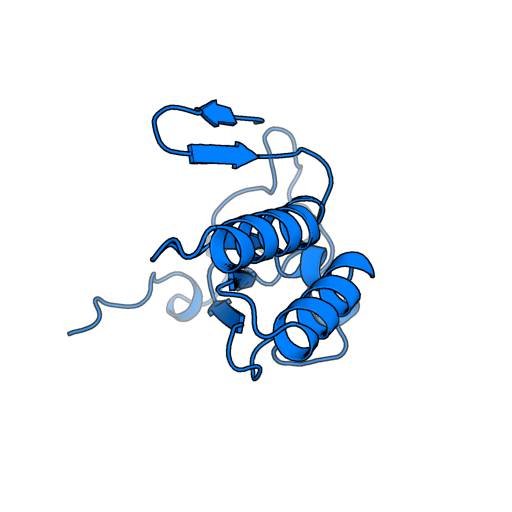44 -8.371 0.811 1.00 88.06 88 VAL A N 1
ATOM 637 C CA . VAL A 1 88 ? 13.539 -9.509 1.265 1.00 88.06 88 VAL A CA 1
ATOM 638 C C . VAL A 1 88 ? 12.884 -10.230 0.091 1.00 88.06 88 VAL A C 1
ATOM 640 O O . VAL A 1 88 ? 12.468 -9.613 -0.887 1.00 88.06 88 VAL A O 1
ATOM 643 N N . THR A 1 89 ? 12.754 -11.552 0.206 1.00 84.94 89 THR A N 1
ATOM 644 C CA . THR A 1 89 ? 12.100 -12.408 -0.799 1.00 84.94 89 THR A CA 1
ATOM 645 C C . THR A 1 89 ? 10.576 -12.345 -0.739 1.00 84.94 89 THR A C 1
ATOM 647 O O . THR A 1 89 ? 9.907 -12.673 -1.717 1.00 84.94 89 THR A O 1
ATOM 650 N N . SER A 1 90 ? 10.015 -11.854 0.367 1.00 85.69 90 SER A N 1
ATOM 651 C CA . SER A 1 90 ? 8.587 -11.597 0.559 1.00 85.69 90 SER A CA 1
ATOM 652 C C . SER A 1 90 ? 8.417 -10.389 1.478 1.00 85.69 90 SER A C 1
ATOM 654 O O . SER A 1 90 ? 9.129 -10.268 2.475 1.00 85.69 90 SER A O 1
ATOM 656 N N . ASN A 1 91 ? 7.504 -9.485 1.125 1.00 84.38 91 ASN A N 1
ATOM 657 C CA . ASN A 1 91 ? 7.036 -8.437 2.028 1.00 84.38 91 ASN A CA 1
ATOM 658 C C . ASN A 1 91 ? 6.041 -8.990 3.061 1.00 84.38 91 ASN A C 1
ATOM 660 O O . ASN A 1 91 ? 5.851 -8.370 4.102 1.00 84.38 91 ASN A O 1
ATOM 664 N N . GLY A 1 92 ? 5.397 -10.127 2.776 1.00 76.38 92 GLY A N 1
ATOM 665 C CA . GLY A 1 92 ? 4.390 -10.764 3.625 1.00 76.38 92 GLY A CA 1
ATOM 666 C C . GLY A 1 92 ? 4.902 -11.300 4.971 1.00 76.38 92 GLY A C 1
ATOM 667 O O . GLY A 1 92 ? 6.097 -11.350 5.249 1.00 76.38 92 GLY A O 1
ATOM 668 N N . GLY A 1 93 ? 3.960 -11.723 5.825 1.00 72.62 93 GLY A N 1
ATOM 669 C CA . GLY A 1 93 ? 4.244 -12.416 7.095 1.00 72.62 93 GLY A CA 1
ATOM 670 C C . GLY A 1 93 ? 3.664 -11.758 8.352 1.00 72.62 93 GLY A C 1
ATOM 671 O O . GLY A 1 93 ? 3.649 -12.374 9.415 1.00 72.62 93 GLY A O 1
ATOM 672 N N . GLY A 1 94 ? 3.152 -10.529 8.244 1.00 74.38 94 GLY A N 1
ATOM 673 C CA . GLY A 1 94 ? 2.396 -9.868 9.312 1.00 74.38 94 GLY A CA 1
ATOM 674 C C . GLY A 1 94 ? 0.904 -10.239 9.300 1.00 74.38 94 GLY A C 1
ATOM 675 O O . GLY A 1 94 ? 0.377 -10.599 8.250 1.00 74.38 94 GLY A O 1
ATOM 676 N N . PRO A 1 95 ? 0.180 -10.089 10.426 1.00 76.50 95 PRO A N 1
ATOM 677 C CA . PRO A 1 95 ? -1.229 -10.500 10.537 1.00 76.50 95 PRO A CA 1
ATOM 678 C C . PRO A 1 95 ? -2.184 -9.734 9.604 1.00 76.50 95 PRO A C 1
ATOM 680 O O . PRO A 1 95 ? -3.271 -10.216 9.307 1.00 76.50 95 PRO A O 1
ATOM 683 N N . ASN A 1 96 ? -1.771 -8.553 9.138 1.00 88.56 96 ASN A N 1
ATOM 684 C CA . ASN A 1 96 ? -2.597 -7.609 8.384 1.00 88.56 96 ASN A CA 1
ATOM 685 C C . ASN A 1 96 ? -2.073 -7.376 6.955 1.00 88.56 96 ASN A C 1
ATOM 687 O O . ASN A 1 96 ? -2.447 -6.391 6.321 1.00 88.56 96 ASN A O 1
ATOM 691 N N . LEU A 1 97 ? -1.155 -8.218 6.474 1.00 94.75 97 LEU A N 1
ATOM 692 C CA . LEU A 1 97 ? -0.411 -7.991 5.238 1.00 94.75 97 LEU A CA 1
ATOM 693 C C . LEU A 1 97 ? -0.522 -9.194 4.305 1.00 94.75 97 LEU A C 1
ATOM 695 O O . LEU A 1 97 ? -0.112 -10.301 4.649 1.00 94.75 97 LEU A O 1
ATOM 699 N N . ILE A 1 98 ? -1.047 -8.943 3.111 1.00 94.62 98 ILE A N 1
ATOM 700 C CA . ILE A 1 98 ? -1.206 -9.922 2.041 1.00 94.62 98 ILE A CA 1
ATOM 701 C C . ILE A 1 98 ? -0.297 -9.501 0.892 1.00 94.62 98 ILE A C 1
ATOM 703 O O . ILE A 1 98 ? -0.424 -8.394 0.374 1.00 94.62 98 ILE A O 1
ATOM 707 N N . GLU A 1 99 ? 0.606 -10.383 0.479 1.00 94.31 99 GLU A N 1
ATOM 708 C CA . GLU A 1 99 ? 1.387 -10.211 -0.744 1.00 94.31 99 GLU A CA 1
ATOM 709 C C . GLU A 1 99 ? 0.785 -11.090 -1.841 1.00 94.31 99 GLU A C 1
ATOM 711 O O . GLU A 1 99 ? 0.551 -12.284 -1.644 1.00 94.31 99 GLU A O 1
ATOM 716 N N . VAL A 1 100 ? 0.480 -10.478 -2.981 1.00 93.06 100 VAL A N 1
ATOM 717 C CA . VAL A 1 100 ? -0.123 -11.122 -4.144 1.00 93.06 100 VAL A CA 1
ATOM 718 C C . VAL A 1 100 ? 0.875 -11.030 -5.283 1.00 93.06 100 VAL A C 1
ATOM 720 O O . VAL A 1 100 ? 1.103 -9.948 -5.819 1.00 93.06 100 VAL A O 1
ATOM 723 N N . HIS A 1 101 ? 1.454 -12.166 -5.662 1.00 90.38 101 HIS A N 1
ATOM 724 C CA . HIS A 1 101 ? 2.343 -12.233 -6.816 1.00 90.38 101 HIS A CA 1
ATOM 725 C C . HIS A 1 101 ? 1.527 -12.187 -8.110 1.00 90.38 101 HIS A C 1
ATOM 727 O O . HIS A 1 101 ? 0.658 -13.035 -8.345 1.00 90.38 101 HIS A O 1
ATOM 733 N N . THR A 1 102 ? 1.802 -11.193 -8.947 1.00 88.44 102 THR A N 1
ATOM 734 C CA . THR A 1 102 ? 1.155 -10.981 -10.243 1.00 88.44 102 THR A CA 1
ATOM 735 C C . THR A 1 102 ? 2.196 -10.853 -11.350 1.00 88.44 102 THR A C 1
ATOM 737 O O . THR A 1 102 ? 3.402 -10.849 -11.118 1.00 88.44 102 THR A O 1
ATOM 740 N N . LEU A 1 103 ? 1.732 -10.775 -12.597 1.00 86.25 103 LEU A N 1
ATOM 741 C CA . LEU A 1 103 ? 2.582 -10.448 -13.734 1.00 86.25 103 LEU A CA 1
ATOM 742 C C . LEU A 1 103 ? 2.118 -9.124 -14.336 1.00 86.25 103 LEU A C 1
ATOM 744 O O . LEU A 1 103 ? 0.997 -9.027 -14.843 1.00 86.25 103 LEU A O 1
ATOM 748 N N . ARG A 1 104 ? 3.007 -8.124 -14.389 1.00 88.00 104 ARG A N 1
ATOM 749 C CA . ARG A 1 104 ? 2.722 -6.891 -15.131 1.00 88.00 104 ARG A CA 1
ATOM 750 C C . ARG A 1 104 ? 2.835 -7.148 -16.625 1.00 88.00 104 ARG A C 1
ATOM 752 O O . ARG A 1 104 ? 3.937 -7.107 -17.179 1.00 88.00 104 ARG A O 1
ATOM 759 N N . LEU A 1 105 ? 1.686 -7.376 -17.262 1.00 84.81 105 LEU A N 1
ATOM 760 C CA . LEU A 1 105 ? 1.603 -7.713 -18.678 1.00 84.81 105 LEU A CA 1
ATOM 761 C C . LEU A 1 105 ? 2.246 -6.622 -19.551 1.00 84.81 105 LEU A C 1
ATOM 763 O O . LEU A 1 105 ? 3.202 -6.859 -20.283 1.00 84.81 105 LEU A O 1
ATOM 767 N N . TRP A 1 106 ? 1.775 -5.385 -19.450 1.00 84.75 106 TRP A N 1
ATOM 768 C CA . TRP A 1 106 ? 2.226 -4.316 -20.344 1.00 84.75 106 TRP A CA 1
ATOM 769 C C . TRP A 1 106 ? 3.221 -3.365 -19.678 1.00 84.75 106 TRP A C 1
ATOM 771 O O . TRP A 1 106 ? 3.749 -3.620 -18.597 1.00 84.75 106 TRP A O 1
ATOM 781 N N . ARG A 1 107 ? 3.514 -2.277 -20.386 1.00 88.50 107 ARG A N 1
ATOM 782 C CA . ARG A 1 107 ? 4.390 -1.177 -19.971 1.00 88.50 107 ARG A CA 1
ATOM 783 C C . ARG A 1 107 ? 3.895 -0.558 -18.660 1.00 88.50 107 ARG A C 1
ATOM 785 O O . ARG A 1 107 ? 2.716 -0.694 -18.343 1.00 88.50 107 ARG A O 1
ATOM 792 N N . HIS A 1 108 ? 4.769 0.102 -17.895 1.00 92.38 108 HIS A N 1
ATOM 793 C CA . HIS A 1 108 ? 4.372 0.691 -16.608 1.00 92.38 108 HIS A CA 1
ATOM 794 C C . HIS A 1 108 ? 3.253 1.736 -16.772 1.00 92.38 108 HIS A C 1
ATOM 796 O O . HIS A 1 108 ? 2.317 1.774 -15.978 1.00 92.38 108 HIS A O 1
ATOM 802 N N . PHE A 1 109 ? 3.328 2.548 -17.828 1.00 92.19 109 PHE A N 1
ATOM 803 C CA . PHE A 1 109 ? 2.311 3.524 -18.214 1.00 92.19 109 PHE A CA 1
ATOM 804 C C . PHE A 1 109 ? 2.383 3.799 -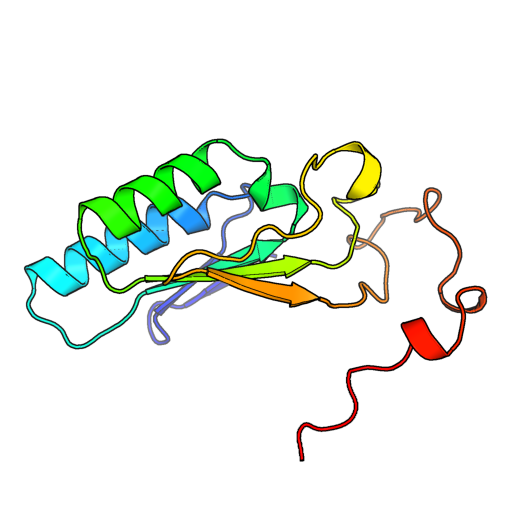19.723 1.00 92.19 109 PHE A C 1
ATOM 806 O O . PHE A 1 109 ? 3.281 3.317 -20.423 1.00 92.19 109 PHE A O 1
ATOM 813 N N . GLU A 1 110 ? 1.436 4.584 -20.234 1.00 90.12 110 GLU A N 1
ATOM 814 C CA . GLU A 1 110 ? 1.452 5.047 -21.620 1.00 90.12 110 GLU A CA 1
ATOM 815 C C . GLU A 1 110 ? 2.681 5.929 -21.891 1.00 90.12 110 GLU A C 1
ATOM 817 O O . GLU A 1 110 ? 2.831 7.000 -21.313 1.00 90.12 110 GLU A O 1
ATOM 822 N N . GLY A 1 111 ? 3.573 5.469 -22.771 1.00 89.00 111 GLY A N 1
ATOM 823 C CA . GLY A 1 111 ? 4.823 6.163 -23.102 1.00 89.00 111 GLY A CA 1
ATOM 824 C C . GLY A 1 111 ? 6.085 5.553 -22.483 1.00 89.00 111 GLY A C 1
ATOM 825 O O . GLY A 1 111 ? 7.184 5.894 -22.913 1.00 89.00 111 GLY A O 1
ATOM 826 N N . ASP A 1 112 ? 5.970 4.598 -21.556 1.00 92.06 112 ASP A N 1
ATOM 827 C CA . ASP A 1 112 ? 7.132 3.837 -21.077 1.00 92.06 112 ASP A CA 1
ATOM 828 C C . ASP A 1 112 ? 7.726 2.999 -22.222 1.00 92.06 112 ASP A C 1
ATOM 830 O O . ASP A 1 112 ? 7.049 2.137 -22.771 1.00 92.06 112 ASP A O 1
ATOM 834 N N . ALA A 1 113 ? 8.991 3.223 -22.592 1.00 88.25 113 ALA A N 1
ATOM 835 C CA . ALA A 1 113 ? 9.667 2.530 -23.694 1.00 88.25 113 ALA A CA 1
ATOM 836 C C . ALA A 1 113 ? 9.855 1.013 -23.479 1.00 88.25 113 ALA A C 1
ATOM 838 O O . ALA A 1 113 ? 9.999 0.285 -24.462 1.00 88.25 113 ALA A O 1
ATOM 839 N N . GLN A 1 114 ? 9.809 0.534 -22.229 1.00 85.38 114 GLN A N 1
ATOM 840 C CA . GLN A 1 114 ? 9.917 -0.878 -21.835 1.00 85.38 114 GLN A CA 1
ATOM 841 C C . GLN A 1 114 ? 11.287 -1.544 -22.099 1.00 85.38 114 GLN A C 1
ATOM 843 O O . GLN A 1 114 ? 11.371 -2.765 -22.152 1.00 85.38 114 GLN A O 1
ATOM 848 N N . GLY A 1 115 ? 12.382 -0.783 -22.195 1.00 88.00 115 GLY A N 1
ATOM 849 C CA . GLY A 1 115 ? 13.723 -1.296 -22.544 1.00 88.00 115 GLY A CA 1
ATOM 850 C C . GLY A 1 115 ? 14.514 -2.024 -21.441 1.00 88.00 115 GLY A C 1
ATOM 851 O O . GLY A 1 115 ? 15.697 -2.283 -21.627 1.00 88.00 115 GLY A O 1
ATOM 852 N N . TYR A 1 116 ? 13.906 -2.316 -20.289 1.00 88.88 116 TYR A N 1
ATOM 853 C CA . TYR A 1 116 ? 14.592 -2.800 -19.076 1.00 88.88 116 TYR A CA 1
ATOM 854 C C . TYR A 1 116 ? 14.223 -4.234 -18.661 1.00 88.88 116 TYR A C 1
ATOM 856 O O . TYR A 1 116 ? 14.759 -4.743 -17.680 1.00 88.88 116 TYR A O 1
ATOM 864 N N . ARG A 1 117 ? 13.307 -4.896 -19.380 1.00 84.31 117 ARG A N 1
ATOM 865 C CA . ARG A 1 117 ? 12.970 -6.310 -19.156 1.00 84.31 117 ARG A CA 1
ATOM 866 C C . ARG A 1 117 ? 12.671 -7.015 -20.482 1.00 84.31 117 ARG A C 1
ATOM 868 O O . ARG A 1 117 ? 12.261 -6.337 -21.426 1.00 84.31 117 ARG A O 1
ATOM 875 N N . PRO A 1 118 ? 12.849 -8.345 -20.559 1.00 79.25 118 PRO A N 1
ATOM 876 C CA . PRO A 1 118 ? 12.547 -9.117 -21.763 1.00 79.25 118 PRO A CA 1
ATOM 877 C C . PRO A 1 118 ? 11.087 -8.958 -22.193 1.00 79.25 118 PRO A C 1
ATOM 879 O O . PRO A 1 118 ? 10.207 -8.712 -21.359 1.00 79.25 118 PRO A O 1
ATOM 882 N N . ASN A 1 119 ? 10.796 -9.150 -23.482 1.00 73.56 119 ASN A N 1
ATOM 883 C CA . ASN A 1 119 ? 9.401 -9.192 -23.910 1.00 73.56 119 ASN A CA 1
ATOM 884 C C . ASN A 1 119 ? 8.706 -10.384 -23.252 1.00 73.56 119 ASN A C 1
ATOM 886 O O . ASN A 1 119 ? 9.234 -11.491 -23.226 1.00 73.56 119 ASN A O 1
ATOM 890 N N . LEU A 1 120 ? 7.454 -10.217 -22.828 1.00 68.31 120 LEU A N 1
ATOM 891 C CA . LEU A 1 120 ? 6.693 -11.336 -22.260 1.00 68.31 120 LEU A CA 1
ATOM 892 C C . LEU A 1 120 ? 6.520 -12.514 -23.219 1.00 68.31 120 LEU A C 1
ATOM 894 O O . LEU A 1 120 ? 6.376 -13.647 -22.776 1.00 68.31 120 LEU A O 1
ATOM 898 N N . LYS A 1 121 ? 6.571 -12.265 -24.534 1.00 65.50 121 LYS A N 1
ATOM 899 C CA . LYS A 1 121 ? 6.590 -13.313 -25.566 1.00 65.50 121 LYS A CA 1
ATOM 900 C C . LYS A 1 121 ? 7.851 -14.184 -25.525 1.00 65.50 121 LYS A C 1
ATOM 902 O O . LYS A 1 121 ? 7.843 -15.256 -26.125 1.00 65.50 121 LYS A O 1
ATOM 907 N N . GLU A 1 122 ? 8.886 -13.753 -24.817 1.00 67.62 122 GLU A N 1
ATOM 908 C CA . GLU A 1 122 ? 10.161 -14.450 -24.636 1.00 67.62 122 GLU A CA 1
ATOM 909 C C . GLU A 1 122 ? 10.235 -15.153 -23.263 1.00 67.62 122 GLU A C 1
ATOM 911 O O . GLU A 1 122 ? 10.929 -16.155 -23.134 1.00 67.62 122 GLU A O 1
ATOM 916 N N . CYS A 1 123 ? 9.468 -14.717 -22.251 1.00 59.97 123 CYS A N 1
ATOM 917 C CA . CYS A 1 123 ? 9.428 -15.357 -20.923 1.00 59.97 123 CYS A CA 1
ATOM 918 C C . CYS A 1 123 ? 8.803 -16.768 -20.958 1.00 59.97 123 CYS A C 1
ATOM 920 O O . CYS A 1 123 ? 7.894 -16.981 -21.740 1.00 59.97 123 CYS A O 1
ATOM 922 N N . PRO A 1 124 ? 9.177 -17.749 -20.125 1.00 61.22 124 PRO A N 1
ATOM 923 C CA . PRO A 1 124 ? 8.554 -19.083 -20.133 1.00 61.22 124 PRO A CA 1
ATOM 924 C C . PRO A 1 124 ? 7.017 -19.050 -19.996 1.00 61.22 124 PRO A C 1
ATOM 926 O O . PRO A 1 124 ? 6.473 -18.218 -19.282 1.00 61.22 124 PRO A O 1
ATOM 929 N N . ALA A 1 125 ? 6.278 -19.958 -20.647 1.00 60.50 125 ALA A N 1
ATOM 930 C CA . ALA A 1 125 ? 4.803 -19.965 -20.587 1.00 60.50 125 ALA A CA 1
ATOM 931 C C . ALA A 1 125 ? 4.243 -20.115 -19.153 1.00 60.50 125 ALA A C 1
ATOM 933 O O . ALA A 1 125 ? 3.155 -19.618 -18.855 1.00 60.50 125 ALA A O 1
ATOM 934 N N . SER A 1 126 ? 5.020 -20.735 -18.257 1.00 55.72 126 SER A N 1
ATOM 935 C CA . SER A 1 126 ? 4.721 -20.867 -16.828 1.00 55.72 126 SER A CA 1
ATOM 936 C C . SER A 1 126 ? 4.615 -19.529 -16.095 1.00 55.72 126 SER A C 1
ATOM 938 O O . SER A 1 126 ? 3.889 -19.454 -15.113 1.00 55.72 126 SER A O 1
ATOM 940 N N . THR A 1 127 ? 5.278 -18.470 -16.573 1.00 54.81 127 THR A N 1
ATOM 941 C CA . THR A 1 127 ? 5.190 -17.129 -15.974 1.00 54.81 127 THR A CA 1
ATOM 942 C C . THR A 1 127 ? 4.126 -16.252 -16.628 1.00 54.81 127 THR A C 1
ATOM 944 O O . THR A 1 127 ? 3.766 -15.228 -16.064 1.00 54.81 127 THR A O 1
ATOM 947 N N . ARG A 1 128 ? 3.588 -16.643 -17.795 1.00 51.97 128 ARG A N 1
ATOM 948 C CA . ARG A 1 128 ? 2.583 -15.873 -18.563 1.00 51.97 128 ARG A CA 1
ATOM 949 C C . ARG A 1 128 ? 1.133 -16.182 -18.190 1.00 51.97 128 ARG A C 1
ATOM 951 O O . ARG A 1 128 ? 0.228 -15.502 -18.671 1.00 51.97 128 ARG A O 1
ATOM 958 N N . SER A 1 129 ? 0.902 -17.244 -17.427 1.00 48.34 129 SER A N 1
ATOM 959 C CA . SER A 1 129 ? -0.444 -17.738 -17.139 1.00 48.34 129 SER A CA 1
ATOM 960 C C . SER A 1 129 ? -0.976 -17.059 -15.873 1.00 48.34 129 SER A C 1
ATOM 962 O O . SER A 1 129 ? -0.288 -17.120 -14.854 1.00 48.34 129 SER A O 1
ATOM 964 N N . PRO A 1 130 ? -2.170 -16.428 -15.881 1.00 49.22 130 PRO A N 1
ATOM 965 C CA . PRO A 1 130 ? -2.818 -16.055 -14.626 1.00 49.22 130 PRO A CA 1
ATOM 966 C C . PRO A 1 130 ? -2.994 -17.322 -13.775 1.00 49.22 130 PRO A C 1
ATOM 968 O O . PRO A 1 130 ? -3.173 -18.398 -14.361 1.00 49.22 130 PRO A O 1
ATOM 971 N N . PRO A 1 131 ? -2.938 -17.239 -12.432 1.00 48.66 131 PRO A N 1
ATOM 972 C CA . PRO A 1 131 ? -3.143 -18.408 -11.589 1.00 48.66 131 PRO A CA 1
ATOM 973 C C . PRO A 1 131 ? -4.445 -19.093 -12.013 1.00 48.66 131 PRO A C 1
ATOM 975 O O . PRO A 1 131 ? -5.512 -18.475 -12.046 1.00 48.66 131 PRO A O 1
ATOM 978 N N . THR A 1 132 ? -4.330 -20.355 -12.432 1.00 43.97 132 THR A N 1
ATOM 979 C CA . THR A 1 132 ? -5.467 -21.225 -12.743 1.00 43.97 132 THR A CA 1
ATOM 980 C C . THR A 1 132 ? -6.472 -21.113 -11.607 1.00 43.97 132 THR A C 1
ATOM 982 O O . THR A 1 132 ? -6.059 -21.160 -10.450 1.00 43.97 132 THR A O 1
ATOM 985 N N . LYS A 1 133 ? -7.756 -20.914 -11.950 1.00 34.22 133 LYS A N 1
ATOM 986 C CA . LYS A 1 133 ? -8.877 -20.754 -11.009 1.00 34.22 133 LYS A CA 1
ATOM 987 C C . LYS A 1 133 ? -8.624 -21.548 -9.724 1.00 34.22 133 LYS A C 1
ATOM 989 O O . LYS A 1 133 ? -8.486 -22.767 -9.796 1.00 34.22 133 LYS A O 1
ATOM 994 N N . LEU A 1 134 ? -8.582 -20.848 -8.589 1.00 37.31 134 LEU A N 1
ATOM 995 C CA . LEU A 1 134 ? -8.730 -21.466 -7.274 1.00 37.31 134 LEU A CA 1
ATOM 996 C C . LEU A 1 134 ? -9.998 -22.329 -7.329 1.00 37.31 134 LEU A C 1
ATOM 998 O O . LEU A 1 134 ? -11.087 -21.804 -7.570 1.00 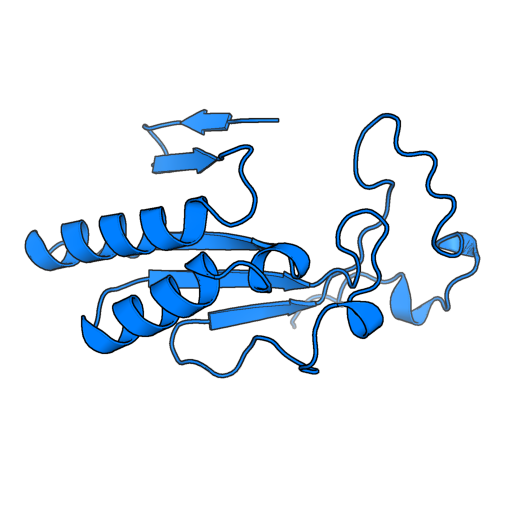37.31 134 LEU A O 1
ATOM 1002 N N . SER A 1 135 ? -9.799 -23.645 -7.252 1.00 37.75 135 SER A N 1
ATOM 1003 C CA . SER A 1 135 ? -10.847 -24.667 -7.199 1.00 37.75 135 SER A CA 1
ATOM 1004 C C . SER A 1 135 ? -11.619 -24.594 -5.896 1.00 37.75 135 SER A C 1
ATOM 1006 O O . SER A 1 135 ? -10.932 -24.429 -4.861 1.00 37.75 135 SER A O 1
#

pLDDT: mean 88.15, std 14.46, range [34.22, 98.44]

Radius of gyration: 16.65 Å; chains: 1; bounding box: 38×34×44 Å

Sequence (135 aa):
MHLFDPAVKFSCSGIVGEGLPVAVGRALSLSRKGLDNIAVAVAGEGAANQGAFHESLNLAVLWKVPVIFVIEDNDWGISVARATSTSVTSNGGGPNLIEVHTLRLWRHFEGDAQGYRPNLKECPASTRSPPTKLS

Foldseek 3Di:
DWDDDVVVDDTDDPDQLPVLVVQLVVQLVCVVVVHPDAGEDEHELVSCLDPSVVVSLVSCVVVVGRYAYEYEYQQDPQLDGCVRRPPDPDPDDDPRYHYDYDHPQDHPDPPRPPPRDDHPVPDDPVRVDDPDDPD